Protein AF-A0A4R5DEE8-F1 (afdb_monomer)

Organism: NCBI:txid2541721

Foldseek 3Di:
DPQDWWKWWDDDDDPQIKIWIWNVNDVQIWIWIFAPPDPQIETEIAGQNPVDPVSVVVVVCVVVRTHTDDPVVRVVSVCVNPVDDHWYHYNNRTDD

Radius of gyration: 13.09 Å; Cα contacts (8 Å, |Δi|>4): 174; chains: 1; bounding box: 33×30×33 Å

Mean predicted aligned error: 3.75 Å

pLDDT: mean 91.95, std 7.83, range [51.38, 97.94]

Solvent-accessible surface area (backbone atoms only — not comparable to full-atom values): 5331 Å² total; per-residue (Å²): 128,75,84,48,74,44,29,32,37,40,84,74,53,97,90,40,48,35,35,32,42,34,37,54,74,45,89,56,27,35,32,42,31,42,38,57,89,47,100,48,21,35,42,33,39,40,72,30,53,73,89,41,68,65,38,45,49,52,56,49,50,53,68,73,74,34,48,79,50,51,66,69,62,44,48,54,53,48,54,61,43,62,70,60,74,56,44,45,26,50,73,90,41,74,62,132

Nearest PDB structures (foldseek):
  6lhe-assembly2_B  TM=3.162E-01  e=3.085E+00  Klebsiella pneumoniae
  4u4l-assembly3_C  TM=3.220E-01  e=3.085E+00  Klebsiella pneumoniae
  6mh0-assembly2_B  TM=2.667E-01  e=2.911E+00  Escherichia coli
  6mgy-assembly6_B  TM=2.833E-01  e=3.672E+00  Klebsiella pneumoniae
  6twt-assembly2_B  TM=2.729E-01  e=7.814E+00  Klebsiella pneumoniae

Secondary structure (DSSP, 8-state):
--SS-EEEEEEEETTEEEEEEEETTSSS-EEEEEE-SSSS-EEEEEE--TTSHHHHHHHHHHHHHSEE--HHHHHHHHHHHTSS--EEEETTEE--

Structure (mmCIF, N/CA/C/O backbone):
data_AF-A0A4R5DEE8-F1
#
_entry.id   AF-A0A4R5DEE8-F1
#
loop_
_atom_site.group_PDB
_atom_site.id
_atom_site.type_symbol
_atom_site.label_atom_id
_atom_site.label_alt_id
_atom_site.label_comp_id
_atom_site.label_asym_id
_atom_site.label_entity_id
_atom_site.label_seq_id
_atom_site.pdbx_PDB_ins_code
_atom_site.Cartn_x
_atom_site.Cartn_y
_atom_site.Cartn_z
_atom_site.occupancy
_atom_site.B_iso_or_equiv
_atom_site.auth_seq_id
_atom_site.auth_comp_id
_atom_site.auth_asym_id
_atom_site.auth_atom_id
_atom_site.pdbx_PDB_model_num
ATOM 1 N N . MET A 1 1 ? 12.368 7.767 -11.495 1.00 51.38 1 MET A N 1
ATOM 2 C CA . MET A 1 1 ? 11.499 7.686 -10.304 1.00 51.38 1 MET A CA 1
ATOM 3 C C . MET A 1 1 ? 12.220 8.403 -9.179 1.00 51.38 1 MET A C 1
ATOM 5 O O . MET A 1 1 ? 13.434 8.251 -9.095 1.00 51.38 1 MET A O 1
ATOM 9 N N . ASN A 1 2 ? 11.529 9.245 -8.407 1.00 54.00 2 ASN A N 1
ATOM 10 C CA . ASN A 1 2 ? 12.124 9.863 -7.221 1.00 54.00 2 ASN A CA 1
ATOM 11 C C . ASN A 1 2 ? 12.478 8.752 -6.221 1.00 54.00 2 ASN A C 1
ATOM 13 O O . ASN A 1 2 ? 11.647 7.898 -5.938 1.00 54.00 2 ASN A O 1
ATOM 17 N N . ASN A 1 3 ? 13.708 8.755 -5.706 1.00 64.00 3 ASN A N 1
ATOM 18 C CA . ASN A 1 3 ? 14.209 7.779 -4.728 1.00 64.00 3 ASN A CA 1
ATOM 19 C C . ASN A 1 3 ? 13.755 8.138 -3.300 1.00 64.00 3 ASN A C 1
ATOM 21 O O . ASN A 1 3 ? 14.554 8.177 -2.365 1.00 64.00 3 ASN A O 1
ATOM 25 N N . GLN A 1 4 ? 12.494 8.517 -3.128 1.00 82.88 4 GLN A N 1
ATOM 26 C CA . GLN A 1 4 ? 11.923 8.880 -1.834 1.00 82.88 4 GLN A CA 1
ATOM 27 C C . GLN A 1 4 ? 10.593 8.168 -1.667 1.00 82.88 4 GLN A C 1
ATOM 29 O O . GLN A 1 4 ? 9.948 7.813 -2.651 1.00 82.88 4 GLN A O 1
ATOM 34 N N . ASP A 1 5 ? 10.210 7.958 -0.415 1.00 91.19 5 ASP A N 1
ATOM 35 C CA . ASP A 1 5 ? 8.896 7.434 -0.091 1.00 91.19 5 ASP A CA 1
ATOM 36 C C . ASP A 1 5 ? 7.825 8.395 -0.601 1.00 91.19 5 ASP A C 1
ATOM 38 O O . ASP A 1 5 ? 7.920 9.610 -0.410 1.00 91.19 5 ASP A O 1
ATOM 42 N N . GLN A 1 6 ? 6.808 7.840 -1.248 1.00 93.75 6 GLN A N 1
ATOM 43 C CA . GLN A 1 6 ? 5.697 8.599 -1.803 1.00 93.75 6 GLN A CA 1
ATOM 44 C C . GLN A 1 6 ? 4.399 8.142 -1.151 1.00 93.75 6 GLN A C 1
ATOM 46 O O . GLN A 1 6 ? 4.243 6.966 -0.816 1.00 93.75 6 GLN A O 1
ATOM 51 N N . TYR A 1 7 ? 3.468 9.070 -0.968 1.00 95.81 7 TYR A N 1
ATOM 52 C CA . TYR A 1 7 ? 2.211 8.807 -0.282 1.00 95.81 7 TYR A CA 1
ATOM 53 C C . TYR A 1 7 ? 1.061 9.216 -1.177 1.00 95.81 7 TYR A C 1
ATOM 55 O O . TYR A 1 7 ? 1.100 10.280 -1.792 1.00 95.81 7 TYR A O 1
ATOM 63 N N . PHE A 1 8 ? 0.033 8.381 -1.233 1.00 96.00 8 PHE A N 1
ATOM 64 C CA . PHE A 1 8 ? -1.071 8.568 -2.160 1.00 96.00 8 PHE A CA 1
ATOM 65 C C . PHE A 1 8 ? -2.420 8.288 -1.509 1.00 96.00 8 PHE A C 1
ATOM 67 O O . PHE A 1 8 ? -2.511 7.557 -0.520 1.00 96.00 8 PHE A O 1
ATOM 74 N N . LYS A 1 9 ? -3.486 8.819 -2.106 1.00 96.50 9 LYS A N 1
ATOM 75 C CA . LYS A 1 9 ? -4.857 8.386 -1.842 1.00 96.50 9 LYS A CA 1
ATOM 76 C C . LYS A 1 9 ? -5.640 8.194 -3.127 1.00 96.50 9 LYS A C 1
ATOM 78 O O . LYS A 1 9 ? -5.378 8.837 -4.138 1.00 96.50 9 LYS A O 1
ATOM 83 N N . LYS A 1 10 ? -6.667 7.355 -3.053 1.00 95.12 10 LYS A N 1
ATOM 84 C CA . LYS A 1 10 ? -7.629 7.187 -4.141 1.00 95.12 10 LYS A CA 1
ATOM 85 C C . LYS A 1 10 ? -9.030 6.976 -3.605 1.00 95.12 10 LYS A C 1
ATOM 87 O O . LYS A 1 10 ? -9.262 6.064 -2.807 1.00 95.12 10 LYS A O 1
ATOM 92 N N . LEU A 1 11 ? -9.969 7.797 -4.073 1.00 94.31 11 LEU A N 1
ATOM 93 C CA . LEU A 1 11 ? -11.386 7.645 -3.754 1.00 94.31 11 LEU A CA 1
ATOM 94 C C . LEU A 1 11 ? -11.892 6.297 -4.281 1.00 94.31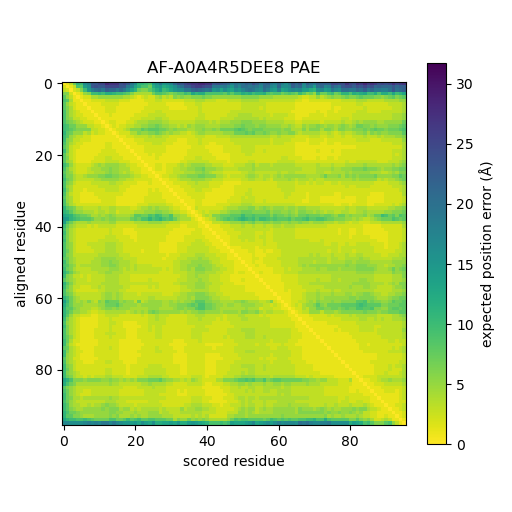 11 LEU A C 1
ATOM 96 O O . LEU A 1 11 ? -11.747 5.996 -5.463 1.00 94.31 11 LEU A O 1
ATOM 100 N N . GLN A 1 12 ? -12.519 5.510 -3.411 1.00 91.69 12 GLN A N 1
ATOM 101 C CA . GLN A 1 12 ? -13.166 4.254 -3.791 1.00 91.69 12 GLN A CA 1
ATOM 102 C C . GLN A 1 12 ? -14.672 4.443 -3.946 1.00 91.69 12 GLN A C 1
ATOM 104 O O . GLN A 1 12 ? -15.240 4.137 -4.992 1.00 91.69 12 GLN A O 1
ATOM 109 N N . ARG A 1 13 ? -15.337 4.954 -2.900 1.00 91.81 13 ARG A N 1
ATOM 110 C CA . ARG A 1 13 ? -16.795 5.146 -2.881 1.00 91.81 13 ARG A CA 1
ATOM 111 C C . ARG A 1 13 ? -17.226 6.025 -1.714 1.00 91.81 13 ARG A C 1
ATOM 113 O O . ARG A 1 13 ? -16.742 5.829 -0.612 1.00 91.81 13 ARG A O 1
ATOM 120 N N . ASN A 1 14 ? -18.207 6.910 -1.912 1.00 90.75 14 ASN A N 1
ATOM 121 C CA . ASN A 1 14 ? -18.908 7.628 -0.831 1.00 90.75 14 ASN A CA 1
ATOM 122 C C . ASN A 1 14 ? -17.976 8.293 0.211 1.00 90.75 14 ASN A C 1
ATOM 124 O O . ASN A 1 14 ? -18.266 8.272 1.403 1.00 90.75 14 ASN A O 1
ATOM 128 N N . GLY A 1 15 ? -16.841 8.850 -0.224 1.00 90.88 15 GLY A N 1
ATOM 129 C CA . GLY A 1 15 ? -15.850 9.460 0.674 1.00 90.88 15 GLY A CA 1
ATOM 130 C C . GLY A 1 15 ? -14.927 8.473 1.400 1.00 90.88 15 GLY A C 1
ATOM 131 O O . GLY A 1 15 ? -14.121 8.902 2.217 1.00 90.88 15 GLY A O 1
ATOM 132 N N . ILE A 1 16 ? -15.008 7.176 1.097 1.00 92.62 16 ILE A N 1
ATOM 133 C CA . ILE A 1 16 ? -14.040 6.157 1.512 1.00 92.62 16 ILE A CA 1
ATOM 134 C C . ILE A 1 16 ? -12.874 6.180 0.528 1.00 92.62 16 ILE A C 1
ATOM 136 O O . ILE A 1 16 ? 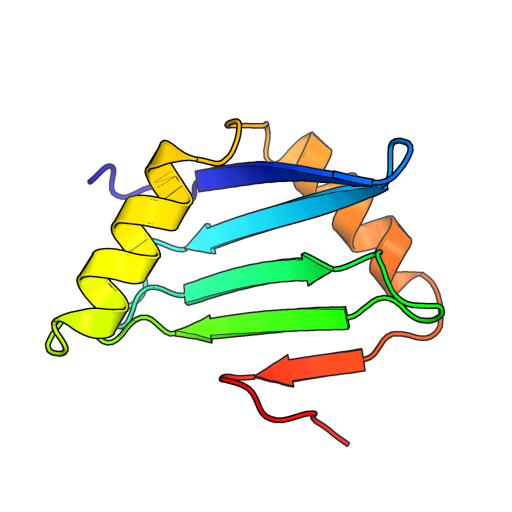-13.073 6.061 -0.685 1.00 92.62 16 ILE A O 1
ATOM 140 N N . TYR A 1 17 ? -11.665 6.300 1.064 1.00 95.50 17 TYR A N 1
ATOM 141 C CA . TYR A 1 17 ? -10.420 6.323 0.308 1.00 95.50 17 TYR A CA 1
ATOM 142 C C . TYR A 1 17 ? -9.578 5.094 0.635 1.00 95.50 17 TYR A C 1
ATOM 144 O O . TYR A 1 17 ? -9.620 4.577 1.752 1.00 95.50 17 TYR A O 1
ATOM 152 N N . HIS A 1 18 ? -8.784 4.662 -0.338 1.00 95.94 18 HIS A N 1
ATOM 153 C CA . HIS A 1 18 ? -7.556 3.937 -0.047 1.00 95.94 18 HIS A CA 1
ATOM 154 C C . HIS A 1 18 ? -6.433 4.936 0.181 1.00 95.94 18 HIS A C 1
ATOM 156 O O . HIS A 1 18 ? -6.404 5.983 -0.469 1.00 95.94 18 HIS A O 1
ATOM 162 N N . TYR A 1 19 ? -5.508 4.583 1.066 1.00 97.19 19 TYR A N 1
ATOM 163 C CA . TYR A 1 19 ? -4.293 5.349 1.325 1.00 97.19 19 TYR A CA 1
ATOM 164 C C . TYR A 1 19 ? -3.101 4.448 1.102 1.00 97.19 19 TYR A C 1
ATOM 166 O O . TYR A 1 19 ? -3.149 3.285 1.479 1.00 97.19 19 TYR A O 1
ATOM 174 N N . ALA A 1 20 ? -2.047 4.965 0.492 1.00 96.75 20 ALA A N 1
ATOM 175 C CA . ALA A 1 20 ? -0.901 4.157 0.142 1.00 96.75 20 ALA A CA 1
ATOM 176 C C . ALA A 1 20 ? 0.417 4.843 0.484 1.00 96.75 20 ALA A C 1
ATOM 178 O O . ALA A 1 20 ? 0.552 6.056 0.339 1.00 96.75 20 ALA A O 1
ATOM 179 N N . HIS A 1 21 ? 1.385 4.037 0.900 1.00 96.56 21 HIS A N 1
ATOM 180 C CA . HIS A 1 21 ? 2.773 4.405 1.131 1.00 96.56 21 HIS A CA 1
ATOM 181 C C . HIS A 1 21 ? 3.645 3.542 0.225 1.00 96.56 21 HIS A C 1
ATOM 183 O O . HIS A 1 21 ? 3.749 2.328 0.393 1.00 96.56 21 HIS A O 1
ATOM 189 N N . LEU A 1 22 ? 4.238 4.172 -0.785 1.00 95.12 22 LEU A N 1
ATOM 190 C CA . LEU A 1 22 ? 5.169 3.546 -1.711 1.00 95.12 22 LEU A CA 1
ATOM 191 C C . LEU A 1 22 ? 6.601 3.762 -1.220 1.00 95.12 22 LEU A C 1
ATOM 193 O O . LEU A 1 22 ? 7.136 4.868 -1.285 1.00 95.12 22 LEU A O 1
ATOM 197 N N . MET A 1 23 ? 7.241 2.676 -0.804 1.00 94.56 23 MET A N 1
ATOM 198 C CA . MET A 1 23 ? 8.651 2.611 -0.429 1.00 94.56 23 MET A CA 1
ATOM 199 C C . MET A 1 23 ? 9.492 2.281 -1.668 1.00 94.56 23 MET A C 1
ATOM 201 O O . MET A 1 23 ? 9.957 1.153 -1.862 1.00 94.56 23 MET A O 1
ATOM 205 N N . ALA A 1 24 ? 9.679 3.277 -2.538 1.00 89.31 24 ALA A N 1
ATOM 206 C CA . ALA A 1 24 ? 10.351 3.113 -3.832 1.00 89.31 24 ALA A CA 1
ATOM 207 C C . ALA A 1 24 ? 11.835 2.700 -3.726 1.00 89.31 24 ALA A C 1
ATOM 209 O O . ALA A 1 24 ? 12.408 2.194 -4.690 1.00 89.31 24 ALA A O 1
ATOM 210 N N . ASN A 1 25 ? 12.456 2.902 -2.559 1.00 88.56 25 ASN A N 1
ATOM 211 C CA . ASN A 1 25 ? 13.866 2.592 -2.313 1.00 88.56 25 ASN A CA 1
ATOM 212 C C . ASN A 1 25 ? 14.143 1.120 -1.974 1.00 88.56 25 ASN A C 1
ATOM 214 O O . ASN A 1 25 ? 15.307 0.710 -1.956 1.00 88.56 25 ASN A O 1
ATOM 218 N N . LEU A 1 26 ? 13.105 0.329 -1.694 1.00 89.88 26 LEU A N 1
ATOM 219 C CA . LEU A 1 26 ? 13.253 -1.100 -1.436 1.00 89.88 26 LEU A CA 1
ATOM 220 C C . LEU A 1 26 ? 13.506 -1.874 -2.739 1.00 89.88 26 LEU A C 1
ATOM 222 O O . LEU A 1 26 ? 13.226 -1.402 -3.843 1.00 89.88 26 LEU A O 1
ATOM 226 N N . LYS A 1 27 ? 14.083 -3.073 -2.614 1.00 90.50 27 LYS A N 1
ATOM 227 C CA . LYS A 1 27 ? 14.349 -3.984 -3.736 1.00 90.50 27 LYS A CA 1
ATOM 228 C C . LYS A 1 27 ? 13.792 -5.376 -3.407 1.00 90.50 27 LYS A C 1
ATOM 230 O O . LYS A 1 27 ? 14.476 -6.107 -2.691 1.00 90.50 27 LYS A O 1
ATOM 235 N N . PRO A 1 28 ? 12.610 -5.755 -3.931 1.00 91.62 28 PRO A N 1
ATOM 236 C CA . PRO A 1 28 ? 11.726 -4.968 -4.810 1.00 91.62 28 PRO A CA 1
ATOM 237 C C . PRO A 1 28 ? 11.075 -3.762 -4.098 1.00 91.62 28 PRO A C 1
ATOM 239 O O . PRO A 1 28 ? 10.990 -3.771 -2.870 1.00 91.62 28 PRO A O 1
ATOM 242 N N . PRO A 1 29 ? 10.608 -2.729 -4.831 1.00 93.25 29 PRO A N 1
ATOM 243 C CA . PRO A 1 29 ? 9.754 -1.695 -4.256 1.00 93.25 29 PRO A CA 1
ATOM 244 C C . PRO A 1 29 ? 8.520 -2.308 -3.602 1.00 93.25 29 PRO A C 1
ATOM 246 O O . PRO A 1 29 ? 7.950 -3.266 -4.128 1.00 93.25 29 PRO A O 1
ATOM 249 N N . VAL A 1 30 ? 8.088 -1.723 -2.488 1.00 94.75 30 VAL A N 1
ATOM 250 C CA . VAL A 1 30 ? 6.920 -2.192 -1.735 1.00 94.75 30 VAL A CA 1
ATOM 251 C C . VAL A 1 30 ? 5.922 -1.058 -1.602 1.00 94.75 30 VAL A C 1
ATOM 253 O O . VAL A 1 30 ? 6.305 0.080 -1.335 1.00 94.75 30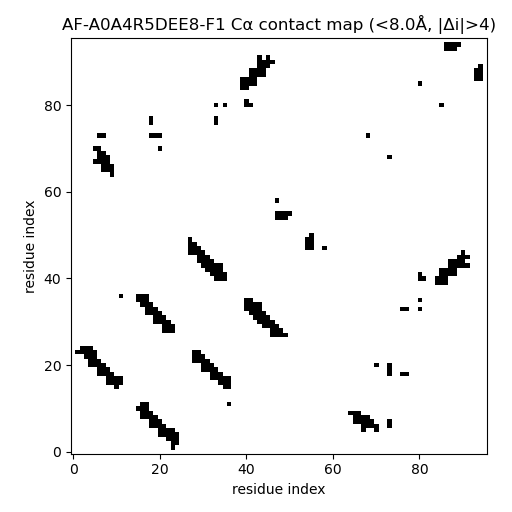 VAL A O 1
ATOM 256 N N . CYS A 1 31 ? 4.643 -1.363 -1.773 1.00 94.88 31 CYS A N 1
ATOM 257 C CA . CYS A 1 31 ? 3.561 -0.453 -1.443 1.00 94.88 31 CYS A CA 1
ATOM 258 C C . CYS A 1 31 ? 2.710 -1.042 -0.322 1.00 94.88 31 CYS A C 1
ATOM 260 O O . CYS A 1 31 ? 2.204 -2.159 -0.441 1.00 94.88 31 CYS A O 1
ATOM 262 N N . GLU A 1 32 ? 2.574 -0.280 0.759 1.00 96.88 32 GLU A N 1
ATOM 263 C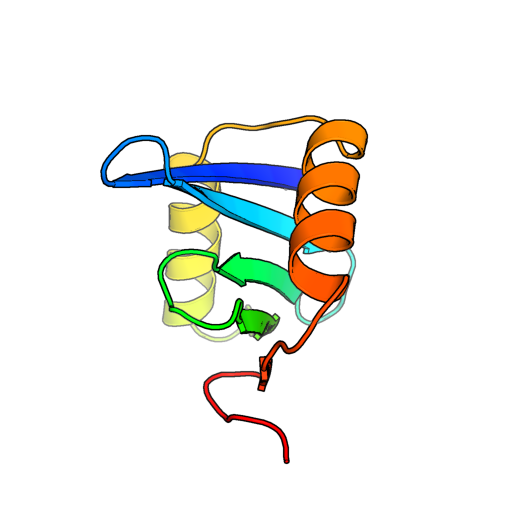 CA . GLU A 1 32 ? 1.588 -0.514 1.805 1.00 96.88 32 GLU A CA 1
ATOM 264 C C . GLU A 1 32 ? 0.309 0.238 1.446 1.00 96.88 32 GLU A C 1
ATOM 266 O O . GLU A 1 32 ? 0.361 1.431 1.159 1.00 96.88 32 GLU A O 1
ATOM 271 N N . VAL A 1 33 ? -0.831 -0.450 1.433 1.00 96.56 33 VAL A N 1
ATOM 272 C CA . VAL A 1 33 ? -2.137 0.129 1.120 1.00 96.56 33 VAL A CA 1
ATOM 273 C C . VAL A 1 33 ? -3.099 -0.134 2.267 1.00 96.56 33 VAL A C 1
ATOM 275 O O . VAL A 1 33 ? -3.391 -1.274 2.615 1.00 96.56 33 VAL A O 1
ATOM 278 N N . VAL A 1 34 ? -3.648 0.940 2.816 1.00 97.38 34 VAL A N 1
ATOM 279 C CA . VAL A 1 34 ? -4.773 0.924 3.742 1.00 97.38 34 VAL A CA 1
ATOM 280 C C . VAL A 1 34 ? -6.063 0.858 2.930 1.00 97.38 34 VAL A C 1
ATOM 282 O O . VAL A 1 34 ? -6.455 1.826 2.270 1.00 97.38 34 VAL A O 1
ATOM 285 N N . ASN A 1 35 ? -6.733 -0.286 2.993 1.00 95.56 35 ASN A N 1
ATOM 286 C CA . ASN A 1 35 ? -8.012 -0.545 2.350 1.00 95.56 35 ASN A CA 1
ATOM 287 C C . ASN A 1 35 ? -9.142 -0.544 3.388 1.00 95.56 35 ASN A C 1
ATOM 289 O O . ASN A 1 35 ? -9.370 -1.523 4.101 1.00 95.56 35 ASN A O 1
ATOM 293 N N . SER A 1 36 ? -9.882 0.563 3.429 1.00 89.69 36 SER A N 1
ATOM 294 C CA . SER A 1 36 ? -11.005 0.773 4.353 1.00 89.69 36 SER A CA 1
ATOM 295 C C . SER A 1 36 ? -12.376 0.505 3.720 1.00 89.69 36 SER A C 1
ATOM 297 O O . SER A 1 36 ? -13.392 0.951 4.247 1.00 89.69 36 SER A O 1
ATOM 299 N N . LEU A 1 37 ? -12.436 -0.183 2.573 1.00 89.06 37 LEU A N 1
ATOM 300 C CA . LEU A 1 37 ? -13.706 -0.500 1.904 1.00 89.06 37 LEU A CA 1
ATOM 301 C C . LEU A 1 37 ? -14.485 -1.621 2.619 1.00 89.06 37 LEU A C 1
ATOM 303 O O . LEU A 1 37 ? -15.700 -1.740 2.463 1.00 89.06 37 LEU A O 1
ATOM 307 N N . ASN A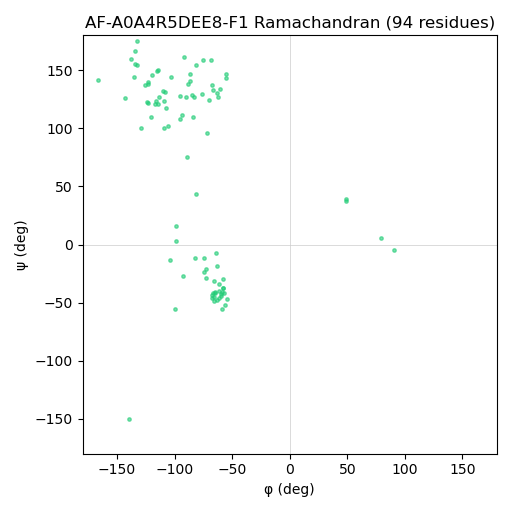 1 38 ? -13.778 -2.454 3.381 1.00 83.56 38 ASN A N 1
ATOM 308 C CA . ASN A 1 38 ? -14.313 -3.624 4.068 1.00 83.56 38 ASN A CA 1
ATOM 309 C C . ASN A 1 38 ? -14.759 -3.286 5.499 1.00 83.56 38 ASN A C 1
ATOM 311 O O . ASN A 1 38 ? -14.318 -2.296 6.072 1.00 83.56 38 ASN A O 1
ATOM 315 N N . GLY A 1 39 ? -15.599 -4.143 6.098 1.00 84.38 39 GLY A N 1
ATOM 316 C CA . GLY A 1 39 ? -16.042 -3.970 7.490 1.00 84.38 39 GLY A CA 1
ATOM 317 C C . GLY A 1 39 ? -14.883 -3.918 8.495 1.00 84.38 39 GLY A C 1
ATOM 318 O O . GLY A 1 39 ? -14.912 -3.094 9.402 1.00 84.38 39 GLY A O 1
ATOM 319 N N . ASN A 1 40 ? -13.843 -4.729 8.265 1.00 92.06 40 ASN A N 1
ATOM 320 C CA . ASN A 1 40 ? -12.546 -4.600 8.931 1.00 92.06 40 ASN A CA 1
ATOM 321 C C . ASN A 1 40 ? -11.533 -4.084 7.902 1.00 92.06 40 ASN A C 1
ATOM 323 O O . ASN A 1 40 ? -11.458 -4.680 6.817 1.00 92.06 40 ASN A O 1
ATOM 327 N N . PRO A 1 41 ? -10.745 -3.042 8.215 1.00 95.50 41 PRO A N 1
ATOM 328 C CA . PRO A 1 41 ? -9.691 -2.564 7.334 1.00 95.50 41 PRO A CA 1
ATOM 329 C C . PRO A 1 41 ? -8.709 -3.675 6.953 1.00 95.50 41 PRO A C 1
ATOM 331 O O . PRO A 1 41 ? -8.423 -4.580 7.742 1.00 95.50 41 PRO A O 1
ATOM 334 N N . ILE A 1 42 ? -8.187 -3.601 5.732 1.00 97.00 42 ILE A N 1
ATOM 335 C CA . ILE A 1 42 ? -7.130 -4.486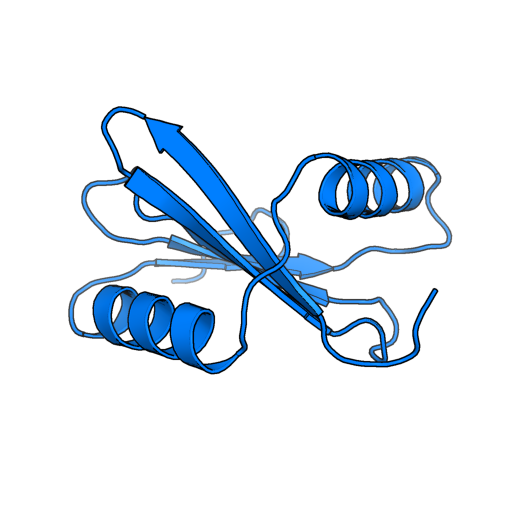 5.245 1.00 97.00 42 ILE A CA 1
ATOM 336 C C . ILE A 1 42 ? -5.880 -3.641 5.017 1.00 97.00 42 ILE A C 1
ATOM 338 O O . ILE A 1 42 ? -5.936 -2.636 4.314 1.00 97.00 42 ILE A O 1
ATOM 342 N N . ILE A 1 43 ? -4.762 -4.059 5.602 1.00 97.19 43 ILE A N 1
ATOM 343 C CA . ILE A 1 43 ? -3.434 -3.534 5.293 1.00 97.19 43 ILE A CA 1
ATOM 344 C C . ILE A 1 43 ? -2.816 -4.469 4.258 1.00 97.19 43 ILE A C 1
ATOM 346 O O . ILE A 1 43 ? -2.509 -5.624 4.556 1.00 97.19 43 ILE A O 1
ATOM 350 N N . GLU A 1 44 ? -2.707 -3.995 3.023 1.00 96.19 44 GLU A N 1
ATOM 351 C CA . GLU A 1 44 ? -2.115 -4.743 1.919 1.00 96.19 44 GLU A CA 1
ATOM 352 C C . GLU A 1 44 ? -0.642 -4.354 1.763 1.00 96.19 44 GLU A C 1
ATOM 354 O O . GLU A 1 44 ? -0.322 -3.178 1.619 1.00 96.19 44 GLU A O 1
ATOM 359 N N . HIS A 1 45 ? 0.255 -5.332 1.733 1.00 95.50 45 HIS A N 1
ATOM 360 C CA . HIS A 1 45 ? 1.645 -5.165 1.320 1.00 95.50 45 HIS A CA 1
ATOM 361 C C . HIS A 1 45 ? 1.831 -5.801 -0.045 1.00 95.50 45 HIS A C 1
ATOM 363 O O . HIS A 1 45 ? 1.659 -7.011 -0.207 1.00 95.50 45 HIS A O 1
ATOM 369 N N . ARG A 1 46 ? 2.182 -4.981 -1.034 1.00 93.50 46 ARG A N 1
ATOM 370 C CA . ARG A 1 46 ? 2.459 -5.433 -2.396 1.00 93.50 46 ARG A CA 1
ATOM 371 C C . ARG A 1 46 ? 3.899 -5.143 -2.768 1.00 93.50 46 ARG A C 1
ATOM 373 O O . ARG A 1 46 ? 4.315 -3.987 -2.797 1.00 93.50 46 ARG A O 1
ATOM 380 N N . GLU A 1 47 ? 4.626 -6.192 -3.102 1.00 94.88 47 GLU A N 1
ATOM 381 C CA . GLU A 1 47 ? 5.952 -6.110 -3.698 1.00 94.88 47 GLU A CA 1
ATOM 382 C C . GLU A 1 47 ? 5.834 -6.021 -5.222 1.00 94.88 47 GLU A C 1
ATOM 384 O O . GLU A 1 47 ? 5.032 -6.728 -5.833 1.00 94.88 47 GLU A O 1
ATOM 389 N N . TYR A 1 48 ? 6.644 -5.166 -5.843 1.00 92.56 48 TYR A N 1
ATOM 390 C CA . TYR A 1 48 ? 6.699 -5.021 -7.297 1.00 92.56 48 TYR A CA 1
ATOM 391 C C . TYR A 1 48 ? 8.013 -5.581 -7.837 1.00 92.56 48 TYR A C 1
ATOM 393 O O . TYR A 1 48 ? 9.052 -4.914 -7.810 1.00 92.56 48 TYR A O 1
ATOM 401 N N . ASP A 1 49 ? 7.988 -6.798 -8.374 1.00 94.12 49 ASP A N 1
ATOM 402 C CA . ASP A 1 49 ? 9.141 -7.379 -9.051 1.00 94.12 49 ASP A CA 1
ATOM 403 C C . ASP A 1 49 ? 9.346 -6.683 -10.400 1.00 94.12 49 ASP A C 1
ATOM 405 O O . ASP A 1 49 ? 8.763 -7.039 -11.424 1.00 94.12 49 ASP A O 1
ATOM 409 N N . LEU A 1 50 ? 10.234 -5.687 -10.413 1.00 90.94 50 LEU A N 1
ATOM 410 C CA . LEU A 1 50 ? 10.513 -4.887 -11.604 1.00 90.94 50 LEU A CA 1
ATOM 411 C C . LEU A 1 50 ? 11.122 -5.691 -12.763 1.00 90.94 50 LEU A C 1
ATOM 413 O O . LEU A 1 50 ? 11.255 -5.140 -13.857 1.00 90.94 50 LEU A O 1
ATOM 417 N N . SER A 1 51 ? 11.478 -6.969 -12.585 1.00 94.06 51 SER A N 1
ATOM 418 C CA . SER A 1 51 ? 11.819 -7.851 -13.707 1.00 94.06 51 SER A CA 1
ATOM 419 C C . SER A 1 51 ? 10.577 -8.260 -14.513 1.00 94.06 51 SER A C 1
ATOM 421 O O . SER A 1 51 ? 10.658 -8.409 -15.739 1.00 94.06 51 SER A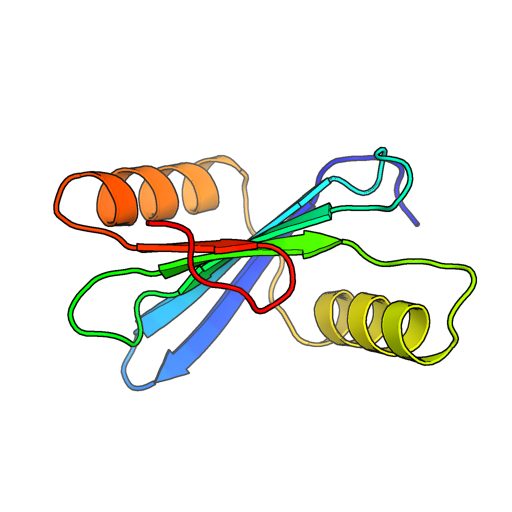 O 1
ATOM 423 N N . LYS A 1 52 ? 9.400 -8.316 -13.875 1.00 95.25 52 LYS A N 1
ATOM 424 C CA . LYS A 1 52 ? 8.121 -8.677 -14.492 1.00 95.25 52 LYS A CA 1
ATOM 425 C C . LYS A 1 52 ? 7.459 -7.463 -15.153 1.00 95.25 52 LYS A C 1
ATOM 427 O O . LYS A 1 52 ? 7.289 -6.422 -14.521 1.00 95.25 52 LYS A O 1
ATOM 432 N N . PRO A 1 53 ? 7.042 -7.565 -16.429 1.00 94.69 53 PRO A N 1
ATOM 433 C CA . PRO A 1 53 ? 6.326 -6.481 -17.098 1.00 94.69 53 PRO A CA 1
ATOM 434 C C . PRO A 1 53 ? 5.032 -6.060 -16.395 1.00 94.69 53 PRO A C 1
ATOM 436 O O . PRO A 1 53 ? 4.755 -4.866 -16.361 1.00 94.69 53 PRO A O 1
ATOM 439 N N . GLY A 1 54 ? 4.280 -7.014 -15.834 1.00 93.00 54 GLY A N 1
ATOM 440 C CA . GLY A 1 54 ? 3.028 -6.744 -15.117 1.00 93.00 54 GLY A CA 1
ATOM 441 C C . GLY A 1 54 ? 3.242 -5.796 -13.940 1.00 93.00 54 GLY A C 1
ATOM 442 O O . GLY A 1 54 ?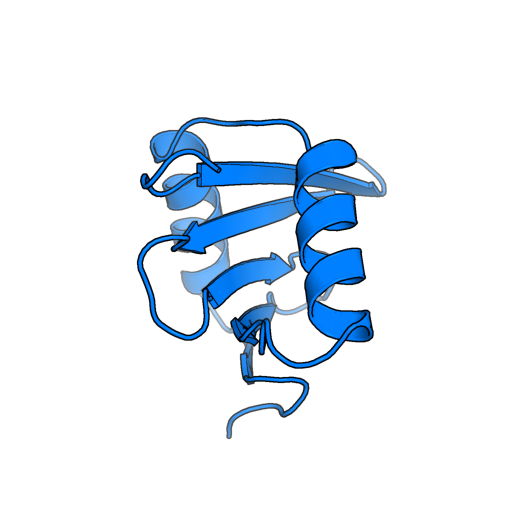 2.689 -4.705 -13.928 1.00 93.00 54 GLY A O 1
ATOM 443 N N . ASP A 1 55 ? 4.152 -6.145 -13.035 1.00 92.69 55 ASP A N 1
ATOM 444 C CA . ASP A 1 55 ? 4.448 -5.350 -11.840 1.00 92.69 55 ASP A CA 1
ATOM 445 C C . ASP A 1 55 ? 4.965 -3.943 -12.183 1.00 92.69 55 ASP A C 1
ATOM 447 O O . ASP A 1 55 ? 4.640 -2.974 -11.500 1.00 92.69 55 ASP A O 1
ATOM 451 N N . ARG A 1 56 ? 5.726 -3.789 -13.279 1.00 92.25 56 ARG A N 1
ATOM 452 C CA . ARG A 1 56 ? 6.139 -2.460 -13.768 1.00 92.25 56 ARG A CA 1
ATOM 453 C C . ARG A 1 56 ? 4.954 -1.618 -14.242 1.00 92.25 56 ARG A C 1
ATOM 455 O O . ARG A 1 56 ? 4.943 -0.410 -14.012 1.00 92.25 56 ARG A O 1
ATOM 462 N N . ILE A 1 57 ? 4.003 -2.235 -14.946 1.00 92.56 57 ILE A N 1
ATOM 463 C CA . ILE A 1 57 ? 2.791 -1.564 -15.433 1.00 92.56 57 ILE A CA 1
ATOM 464 C C . ILE A 1 57 ? 1.914 -1.170 -14.247 1.00 92.56 57 ILE A C 1
ATOM 466 O O . ILE A 1 57 ? 1.497 -0.017 -14.175 1.00 92.56 57 ILE A O 1
ATOM 470 N N . ASP A 1 58 ? 1.707 -2.082 -13.300 1.00 89.88 58 ASP A N 1
ATOM 471 C CA . ASP A 1 58 ? 0.894 -1.840 -12.109 1.00 89.88 58 ASP A CA 1
ATOM 472 C C . ASP A 1 58 ? 1.476 -0.716 -11.248 1.00 89.88 58 ASP A C 1
ATOM 474 O O . ASP A 1 58 ? 0.748 0.200 -10.866 1.00 89.88 58 ASP A O 1
ATOM 478 N N . LEU A 1 59 ? 2.793 -0.725 -11.002 1.00 89.94 59 LEU A N 1
ATOM 479 C CA . LEU A 1 59 ? 3.465 0.340 -10.253 1.00 89.94 59 LEU A CA 1
ATOM 480 C C . LEU A 1 59 ? 3.331 1.701 -10.950 1.00 89.94 59 LEU A C 1
ATOM 482 O O . LEU A 1 59 ? 3.112 2.721 -10.295 1.00 89.94 59 LEU A O 1
ATOM 486 N N . LYS A 1 60 ? 3.448 1.726 -12.283 1.00 88.88 60 LYS A N 1
ATOM 487 C CA . LYS A 1 60 ? 3.278 2.953 -13.064 1.00 88.88 60 LYS A CA 1
ATOM 488 C C . LYS A 1 60 ? 1.835 3.461 -12.993 1.00 88.88 60 LYS A C 1
ATOM 490 O O . LYS A 1 60 ? 1.635 4.633 -12.685 1.00 88.88 60 LYS A O 1
ATOM 495 N N . ALA A 1 61 ? 0.852 2.590 -13.219 1.00 86.88 61 ALA A N 1
ATOM 496 C CA . ALA A 1 61 ? -0.566 2.939 -13.160 1.00 86.88 61 ALA A CA 1
ATOM 497 C C . ALA A 1 61 ? -0.957 3.466 -11.773 1.00 86.88 61 ALA A C 1
ATOM 499 O O . ALA A 1 61 ? -1.637 4.482 -11.672 1.00 86.88 61 ALA A O 1
ATOM 500 N N . PHE A 1 62 ? -0.459 2.829 -10.710 1.00 82.44 62 PHE A N 1
ATOM 501 C CA . PHE A 1 62 ? -0.623 3.296 -9.335 1.00 82.44 62 PHE A CA 1
ATOM 502 C C . PHE A 1 62 ? -0.149 4.748 -9.158 1.00 82.44 62 PHE A C 1
ATOM 504 O O . PHE A 1 62 ? -0.881 5.560 -8.603 1.00 82.44 62 PHE A O 1
ATOM 511 N N . SER A 1 63 ? 1.033 5.094 -9.681 1.00 78.38 63 SER A N 1
ATOM 512 C CA . SER A 1 63 ? 1.585 6.452 -9.555 1.00 78.38 63 SER A CA 1
ATOM 513 C C . SER A 1 63 ? 0.894 7.518 -10.416 1.00 78.38 63 SER A C 1
ATOM 515 O O . SER A 1 63 ? 1.033 8.701 -10.126 1.00 78.38 63 SER A O 1
ATOM 517 N N . GLU A 1 64 ? 0.189 7.124 -11.481 1.00 86.69 64 GLU A N 1
ATOM 518 C CA . GLU A 1 64 ? -0.487 8.053 -12.404 1.00 86.69 64 GLU A CA 1
ATOM 519 C C . GLU A 1 64 ? -1.950 8.325 -12.019 1.00 86.69 64 GLU A C 1
ATOM 521 O O . GLU A 1 64 ? -2.486 9.377 -12.355 1.00 86.69 64 GLU A O 1
ATOM 526 N N . ASP A 1 65 ? -2.598 7.377 -11.342 1.00 89.38 65 ASP A N 1
ATOM 527 C CA . ASP A 1 65 ? -4.045 7.379 -11.085 1.00 89.38 65 ASP A CA 1
ATOM 528 C C . ASP A 1 65 ? -4.422 7.782 -9.647 1.00 89.38 65 ASP A C 1
ATOM 530 O O . ASP A 1 65 ? -5.588 8.048 -9.359 1.00 89.38 65 ASP A O 1
ATOM 534 N N . TRP A 1 66 ? -3.459 7.812 -8.724 1.00 94.81 66 TRP A N 1
ATOM 535 C CA . TRP A 1 66 ? -3.701 8.186 -7.331 1.00 94.81 66 TRP A CA 1
ATOM 536 C C . TRP A 1 66 ? -3.215 9.607 -7.045 1.00 94.81 66 TRP A C 1
ATOM 538 O O . TRP A 1 66 ? -2.169 10.035 -7.531 1.00 94.81 66 TRP A O 1
ATOM 548 N N . ASP A 1 67 ? -3.947 10.318 -6.190 1.00 95.38 67 ASP A N 1
ATOM 549 C CA . ASP A 1 67 ? -3.589 11.670 -5.774 1.00 95.38 67 ASP A CA 1
ATOM 550 C C . ASP A 1 67 ? -2.449 11.622 -4.753 1.00 95.38 67 ASP A C 1
ATOM 552 O O . ASP A 1 67 ? -2.548 10.921 -3.742 1.00 95.38 67 ASP A O 1
ATOM 556 N N . GLU A 1 68 ? -1.388 12.397 -4.975 1.00 95.00 68 GLU A N 1
ATOM 557 C CA . GLU A 1 68 ? -0.289 12.528 -4.015 1.00 95.00 68 GLU A CA 1
ATOM 558 C C . GLU A 1 68 ? -0.758 13.253 -2.740 1.00 95.00 68 GLU A C 1
ATOM 560 O O . GLU A 1 68 ? -1.486 14.249 -2.782 1.00 95.00 68 GLU A O 1
ATOM 565 N N . ILE A 1 69 ? -0.339 12.743 -1.583 1.00 96.50 69 ILE A N 1
ATOM 566 C CA . ILE A 1 69 ? -0.671 13.284 -0.261 1.00 96.50 69 ILE A CA 1
ATOM 567 C C . ILE A 1 69 ? 0.573 13.400 0.612 1.00 96.50 69 ILE A C 1
ATOM 569 O O . ILE A 1 69 ? 1.670 12.969 0.272 1.00 96.50 69 ILE A O 1
ATOM 573 N N . THR A 1 70 ? 0.390 13.972 1.798 1.00 96.88 70 THR A N 1
ATOM 574 C CA . THR A 1 70 ? 1.449 14.030 2.806 1.00 96.88 70 THR A CA 1
ATOM 575 C C . THR A 1 70 ? 1.555 12.724 3.595 1.00 96.88 70 THR A C 1
ATOM 577 O O . THR A 1 70 ? 0.558 12.034 3.825 1.00 96.88 70 THR A O 1
ATOM 580 N N . SER A 1 71 ? 2.745 12.447 4.132 1.00 96.81 71 SER A N 1
ATOM 581 C CA . SER A 1 71 ? 2.959 11.351 5.089 1.00 96.81 71 SER A CA 1
ATOM 582 C C . SER A 1 71 ? 2.090 11.476 6.347 1.00 96.81 71 SER A C 1
ATOM 584 O O . SER A 1 71 ? 1.693 10.474 6.935 1.00 96.81 71 SER A O 1
ATOM 586 N N . VAL A 1 72 ? 1.743 12.704 6.753 1.00 97.94 72 VAL A N 1
ATOM 587 C CA . VAL A 1 72 ? 0.861 12.973 7.901 1.00 97.94 72 VAL A CA 1
ATOM 588 C C . VAL A 1 72 ? -0.566 12.498 7.633 1.00 97.94 72 VAL A C 1
ATOM 590 O O . VAL A 1 72 ? -1.202 11.939 8.525 1.00 97.94 72 VAL A O 1
ATOM 593 N N . GLU A 1 73 ? -1.085 12.722 6.425 1.00 97.75 73 GLU A N 1
ATOM 594 C CA . GLU A 1 73 ? -2.415 12.247 6.031 1.00 97.75 73 GLU A CA 1
ATOM 595 C C . GLU A 1 73 ? -2.455 10.718 5.976 1.00 97.75 73 GLU A C 1
ATOM 597 O O . GLU A 1 73 ? -3.357 10.116 6.558 1.00 97.75 73 GLU A O 1
ATOM 602 N N . TYR A 1 74 ? -1.429 10.101 5.381 1.00 97.88 74 TYR A N 1
ATOM 603 C CA . TYR A 1 74 ? -1.266 8.649 5.382 1.00 97.88 74 TYR A CA 1
ATOM 604 C C . TYR A 1 74 ? -1.251 8.074 6.802 1.00 97.88 74 TYR A C 1
ATOM 606 O O . TYR A 1 74 ? -2.048 7.195 7.128 1.00 97.88 74 TYR A O 1
ATOM 614 N N . LYS A 1 75 ? -0.392 8.616 7.677 1.00 97.88 75 LYS A N 1
ATOM 615 C CA . LYS A 1 75 ? -0.242 8.125 9.050 1.00 97.88 75 LYS A CA 1
ATOM 616 C C . LYS A 1 75 ? -1.565 8.163 9.814 1.00 97.88 75 LYS A C 1
ATOM 618 O O . LYS A 1 75 ? -1.888 7.210 10.510 1.00 97.88 75 LYS A O 1
ATOM 623 N N . LYS A 1 76 ? -2.354 9.233 9.664 1.00 97.75 76 LYS A N 1
ATOM 624 C CA . LYS A 1 76 ? -3.681 9.323 10.295 1.00 97.75 76 LYS A CA 1
ATOM 625 C C . LYS A 1 76 ? -4.611 8.203 9.830 1.00 97.75 76 LYS A C 1
ATOM 627 O O . LYS A 1 76 ? -5.291 7.610 10.659 1.00 97.75 76 LYS A O 1
ATOM 632 N N . ALA A 1 77 ? -4.647 7.920 8.529 1.00 96.88 77 ALA A N 1
ATOM 633 C CA . ALA A 1 77 ? -5.473 6.842 7.993 1.00 96.88 77 ALA A CA 1
ATOM 634 C C . ALA A 1 77 ? -5.008 5.466 8.489 1.00 96.88 77 ALA A C 1
ATOM 636 O O . ALA A 1 77 ? -5.839 4.648 8.878 1.00 96.88 77 ALA A O 1
ATOM 637 N N . PHE A 1 78 ? -3.694 5.239 8.531 1.00 97.69 78 PHE A N 1
ATOM 638 C CA . PHE A 1 78 ? -3.103 4.010 9.053 1.00 97.69 78 PHE A CA 1
ATOM 639 C C . PHE A 1 78 ? -3.411 3.807 10.544 1.00 97.69 78 PHE A C 1
ATOM 641 O O . PHE A 1 78 ? -3.883 2.740 10.931 1.00 97.69 78 PHE A O 1
ATOM 648 N N . ASP A 1 79 ? -3.219 4.838 11.373 1.00 97.50 79 ASP A N 1
ATOM 649 C CA . ASP A 1 79 ? -3.524 4.796 12.809 1.00 97.50 79 ASP A CA 1
ATOM 650 C C . ASP A 1 79 ? -5.014 4.483 13.056 1.00 97.50 79 ASP A C 1
ATOM 652 O O . ASP A 1 79 ? -5.343 3.693 13.936 1.00 97.50 79 ASP A O 1
ATOM 656 N N . VAL A 1 80 ? -5.927 5.060 12.261 1.00 95.50 80 VAL A N 1
ATOM 657 C CA . VAL A 1 80 ? -7.373 4.768 12.339 1.00 95.50 80 VAL A CA 1
ATOM 658 C C . VAL A 1 80 ? -7.686 3.339 11.893 1.00 95.50 80 VAL A C 1
ATOM 660 O O . VAL A 1 80 ? -8.478 2.655 12.534 1.00 95.50 80 VAL A O 1
ATOM 663 N N . ALA A 1 81 ? -7.076 2.868 10.805 1.00 95.25 81 ALA A N 1
ATOM 664 C CA . ALA A 1 81 ? -7.307 1.516 10.300 1.00 95.25 81 ALA A CA 1
ATOM 665 C C . ALA A 1 81 ? -6.804 0.436 11.269 1.00 95.25 81 ALA A C 1
ATOM 667 O O . ALA A 1 81 ? -7.388 -0.641 11.348 1.00 95.25 81 ALA A O 1
ATOM 668 N N . THR A 1 82 ? -5.745 0.737 12.018 1.00 95.88 82 THR A N 1
ATOM 669 C CA . THR A 1 82 ? -5.093 -0.190 12.952 1.00 95.88 82 THR A CA 1
ATOM 670 C C . THR A 1 82 ? -5.522 -0.004 14.408 1.00 95.88 82 THR A C 1
ATOM 672 O O . THR A 1 82 ? -5.035 -0.718 15.281 1.00 95.88 82 THR A O 1
ATOM 675 N N . SER A 1 83 ? -6.461 0.906 14.702 1.00 95.75 83 SER A N 1
ATOM 676 C CA . SER A 1 83 ? -6.933 1.131 16.078 1.00 95.75 83 SER A CA 1
ATOM 677 C C . SER A 1 83 ? -7.858 0.030 16.615 1.00 95.75 83 SER A C 1
ATOM 679 O O . SER A 1 83 ? -8.179 0.031 17.801 1.00 95.75 83 SER A O 1
ATOM 681 N N . GLY A 1 84 ? -8.336 -0.868 15.749 1.00 91.62 84 GLY A N 1
ATOM 682 C CA . GLY A 1 84 ? -9.238 -1.973 16.086 1.00 91.62 84 GLY A CA 1
ATOM 683 C C . GLY A 1 84 ? -8.865 -3.253 15.340 1.00 91.62 84 GLY A C 1
ATOM 684 O O . GLY A 1 84 ? -7.701 -3.457 15.015 1.00 91.62 84 GLY A O 1
ATOM 685 N N . ASP A 1 85 ? -9.846 -4.106 15.047 1.00 94.81 85 ASP A N 1
ATOM 686 C CA . ASP A 1 85 ? -9.611 -5.324 14.267 1.00 94.81 85 ASP A CA 1
ATOM 687 C C . ASP A 1 85 ? -9.306 -4.990 12.801 1.00 94.81 85 ASP A C 1
ATOM 689 O O . ASP A 1 85 ? -10.120 -4.385 12.098 1.00 94.81 85 ASP A O 1
ATOM 693 N N . PHE A 1 86 ? -8.162 -5.459 12.309 1.00 95.31 86 PHE A N 1
ATOM 694 C CA . PHE A 1 86 ? -7.757 -5.341 10.911 1.00 95.31 86 PHE A CA 1
ATOM 695 C C . PHE A 1 86 ? -7.204 -6.668 10.396 1.00 95.31 86 PHE A C 1
ATOM 697 O O . PHE A 1 86 ? -6.926 -7.596 11.156 1.00 95.31 86 PHE A O 1
ATOM 704 N N . LYS A 1 87 ? -7.069 -6.772 9.077 1.00 96.38 87 LYS A N 1
ATOM 705 C CA . LYS A 1 87 ? -6.447 -7.919 8.412 1.00 96.38 87 LYS A CA 1
ATOM 706 C C . LYS A 1 87 ? -5.181 -7.472 7.707 1.00 96.38 87 LYS A C 1
ATOM 708 O O . LYS A 1 87 ? -5.123 -6.357 7.198 1.00 96.38 87 LYS A O 1
ATOM 713 N N . VAL A 1 88 ? -4.206 -8.365 7.615 1.00 96.25 88 VAL A N 1
ATOM 714 C CA . VAL A 1 88 ? -2.992 -8.135 6.829 1.00 96.25 88 VAL A CA 1
ATOM 715 C C . VAL A 1 88 ? -3.022 -9.042 5.610 1.00 96.25 88 VAL A C 1
ATOM 717 O O . VAL A 1 88 ? -3.310 -10.234 5.721 1.00 96.25 88 VAL A O 1
ATOM 720 N N . ASN A 1 89 ? -2.749 -8.478 4.439 1.00 95.94 89 ASN A N 1
ATOM 721 C CA . ASN A 1 89 ? -2.610 -9.209 3.189 1.00 95.94 89 ASN A CA 1
ATOM 722 C C . ASN A 1 89 ? -1.228 -8.920 2.601 1.00 95.94 89 ASN A C 1
ATOM 724 O O . ASN A 1 89 ? -0.908 -7.768 2.345 1.00 95.94 89 ASN A O 1
ATOM 728 N N . ILE A 1 90 ? -0.414 -9.948 2.381 1.00 94.12 90 ILE A N 1
ATOM 729 C CA . ILE A 1 90 ? 0.922 -9.810 1.791 1.00 94.12 90 ILE A CA 1
ATOM 730 C C . ILE A 1 90 ? 0.910 -10.510 0.439 1.00 94.12 90 ILE A C 1
ATOM 732 O O . ILE A 1 90 ? 0.620 -11.704 0.363 1.00 94.12 90 ILE A O 1
ATOM 736 N N . ASN A 1 91 ? 1.207 -9.771 -0.631 1.00 91.38 91 ASN A N 1
ATOM 737 C CA . ASN A 1 91 ? 1.266 -10.272 -2.007 1.00 91.38 91 ASN A CA 1
ATOM 738 C C . ASN A 1 91 ? 0.030 -11.109 -2.408 1.00 91.38 91 ASN A C 1
ATOM 740 O O . ASN A 1 91 ? 0.138 -12.131 -3.086 1.00 91.38 91 ASN A O 1
ATOM 744 N N . GLY A 1 92 ? -1.161 -10.689 -1.970 1.00 89.12 92 GLY A N 1
ATOM 745 C CA . GLY A 1 92 ? -2.432 -11.358 -2.259 1.00 89.12 92 GLY A CA 1
ATOM 746 C C . GLY A 1 92 ? -2.848 -12.422 -1.238 1.00 89.12 92 GLY A C 1
ATOM 747 O O . GLY A 1 92 ? -3.961 -12.938 -1.337 1.00 89.12 92 GLY A O 1
ATOM 748 N N . GLN A 1 93 ? -2.021 -12.735 -0.237 1.00 93.56 93 GLN A N 1
ATOM 749 C CA . GLN A 1 93 ? -2.298 -13.766 0.767 1.00 93.56 93 GLN A CA 1
ATOM 750 C C . GLN A 1 93 ? -2.583 -13.160 2.143 1.00 93.56 93 GLN A C 1
ATOM 752 O O . GLN A 1 93 ? -1.757 -12.435 2.702 1.00 93.56 93 GLN A O 1
ATOM 757 N N . PHE A 1 94 ? -3.746 -13.487 2.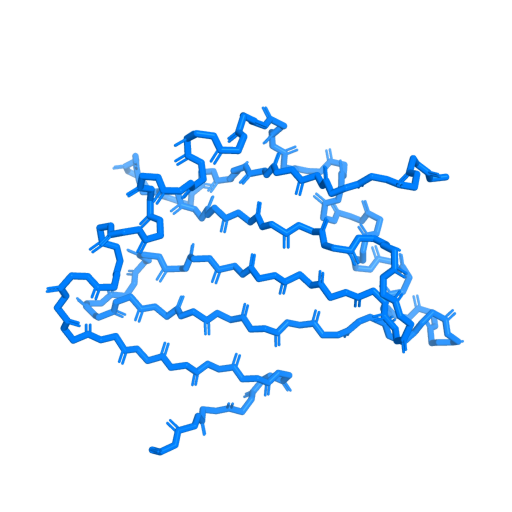716 1.00 92.25 94 PHE A N 1
ATOM 758 C CA . PHE A 1 94 ? -4.073 -13.089 4.084 1.00 92.25 94 PHE A CA 1
ATOM 759 C C . PHE A 1 94 ? -3.166 -13.792 5.088 1.00 92.25 94 PHE A C 1
ATOM 761 O O . PHE A 1 94 ? -2.974 -15.005 5.019 1.00 92.25 94 PHE A O 1
ATOM 768 N N . GLN A 1 95 ? -2.643 -13.010 6.022 1.00 90.69 95 GLN A N 1
ATOM 769 C CA . GLN A 1 95 ? -1.893 -13.514 7.161 1.00 90.69 95 GLN A CA 1
ATOM 770 C C . GLN A 1 95 ? -2.874 -13.870 8.285 1.00 90.69 95 GLN A C 1
ATOM 772 O O . GLN A 1 95 ? -3.886 -13.184 8.459 1.00 90.69 95 GLN A O 1
ATOM 777 N N . VAL A 1 96 ? -2.593 -14.980 8.973 1.00 70.00 96 VAL A N 1
ATOM 778 C CA . VAL A 1 96 ? -3.389 -15.511 10.095 1.00 70.00 96 VAL A CA 1
ATOM 779 C C . VAL A 1 96 ? -2.927 -14.890 11.401 1.00 70.00 96 VAL A C 1
ATOM 781 O O . VAL A 1 96 ? -1.693 -14.793 11.583 1.00 70.00 96 VAL A O 1
#

Sequence (96 aa):
MNNQDQYFKKLQRNGIYHYAHLMANLKPPVCEVVNSLNGNPIIEHREYDLSKPGDRIDLKAFSEDWDEITSVEYKKAFDVATSGDFKVNINGQFQV